Protein AF-A0A3S5D421-F1 (afdb_monomer_lite)

Organism: NCBI:txid2491866

InterPro domains:
  IPR006481 Bacteriophage lambda, GpS, holin [PF05106] (18-91)

Foldseek 3Di:
DPPPVCVVVCVCVVDDVLLVVLLVLLLVVQLVPPPDPDSVVSNVLSVQLSVQLVVCQVVQCVVVVHDSSPSSNVSSNVSSVVVVVVVVVVVPVVVVVVVCCVVVVPDDD

Secondary structure (DSSP, 8-state):
----TTHHHHHHHTS-HHHHHHHHHHHHHHHHH---SSHHHHHHHHHHHHHHHHHHHHHHHHHHT--HHHHHHHHHHHHHHHHHHHHHHHHTHHHHHHHHHHHH-----

Sequence (109 aa):
MQDDPNLWREIVGARAPEVWAGIMAGMIYVYVKSPHPTWTMRVFEAIISGLIAYATSDWAAERVGVPLPVAAALLAACGYLILDVVRSLIADRQILKDIIVKRLGGKNG

Radius of gyration: 18.39 Å; chains: 1; bounding box: 33×43×55 Å

pLDDT: mean 81.61, std 10.04, range [42.78, 91.5]

Structure (mmCIF, N/CA/C/O backbone):
data_AF-A0A3S5D421-F1
#
_entry.id   AF-A0A3S5D421-F1
#
loop_
_atom_site.group_PDB
_atom_site.id
_atom_site.type_symbol
_atom_site.label_atom_id
_atom_site.label_alt_id
_atom_site.label_comp_id
_atom_site.label_asym_id
_atom_site.label_entity_id
_atom_site.label_seq_id
_atom_site.pdbx_PDB_ins_code
_atom_site.Cartn_x
_atom_site.Cartn_y
_atom_site.Cartn_z
_atom_site.occupancy
_atom_site.B_iso_or_equiv
_atom_site.auth_seq_id
_atom_site.auth_comp_id
_atom_site.auth_asym_id
_atom_site.auth_atom_id
_atom_site.pdbx_PDB_model_num
ATOM 1 N N . MET A 1 1 ? 11.615 23.350 8.141 1.00 52.75 1 MET A N 1
ATOM 2 C CA . MET A 1 1 ? 11.956 22.399 7.066 1.00 52.75 1 MET A CA 1
ATOM 3 C C . MET A 1 1 ? 11.955 23.215 5.792 1.00 52.75 1 MET A C 1
ATOM 5 O O . MET A 1 1 ? 10.926 23.801 5.496 1.00 52.75 1 MET A O 1
ATOM 9 N N . GLN A 1 2 ? 13.119 23.419 5.172 1.00 53.81 2 GLN A N 1
ATOM 10 C CA . GLN A 1 2 ? 13.201 24.100 3.879 1.00 53.81 2 GLN A CA 1
ATOM 11 C C . GLN A 1 2 ? 12.563 23.180 2.837 1.00 53.81 2 GLN A C 1
ATOM 13 O O . GLN A 1 2 ? 12.933 22.010 2.760 1.00 53.81 2 GLN A O 1
ATOM 18 N N . ASP A 1 3 ? 11.582 23.694 2.099 1.00 62.69 3 ASP A N 1
ATOM 19 C CA . ASP A 1 3 ? 10.992 23.026 0.943 1.00 62.69 3 ASP A CA 1
ATOM 20 C C . ASP A 1 3 ? 12.056 22.942 -0.153 1.00 62.69 3 ASP A C 1
ATOM 22 O O . ASP A 1 3 ? 12.168 23.835 -0.990 1.00 62.69 3 ASP A O 1
ATOM 26 N N . ASP A 1 4 ? 12.894 21.908 -0.104 1.00 69.94 4 ASP A N 1
ATOM 27 C CA . ASP A 1 4 ? 13.881 21.641 -1.142 1.00 69.94 4 ASP A CA 1
ATOM 28 C C . ASP A 1 4 ? 13.119 21.211 -2.412 1.00 69.94 4 ASP A C 1
ATOM 30 O O . ASP A 1 4 ? 12.531 20.122 -2.445 1.00 69.94 4 ASP A O 1
ATOM 34 N N . PRO A 1 5 ? 13.072 22.036 -3.476 1.00 68.81 5 PRO A N 1
ATOM 35 C CA . PRO A 1 5 ? 12.222 21.788 -4.646 1.00 68.81 5 PRO A CA 1
ATOM 36 C C . PRO A 1 5 ? 12.639 20.541 -5.444 1.00 68.81 5 PRO A C 1
ATOM 38 O O . PRO A 1 5 ? 11.911 20.087 -6.331 1.00 68.81 5 PRO A O 1
ATOM 41 N N . ASN A 1 6 ? 13.799 19.967 -5.122 1.00 76.56 6 ASN A N 1
ATOM 42 C CA . ASN A 1 6 ? 14.323 18.751 -5.730 1.00 76.56 6 ASN A CA 1
ATOM 43 C C . ASN A 1 6 ? 13.845 17.471 -5.033 1.00 76.56 6 ASN A C 1
ATOM 45 O O . ASN A 1 6 ? 13.814 16.424 -5.675 1.00 76.56 6 ASN A O 1
ATOM 49 N N . LEU A 1 7 ? 13.378 17.548 -3.782 1.00 71.06 7 LEU A N 1
ATOM 50 C CA . LEU A 1 7 ? 12.975 16.381 -2.991 1.00 71.06 7 LEU A CA 1
ATOM 51 C C . LEU A 1 7 ? 11.804 15.627 -3.648 1.00 71.06 7 LEU A C 1
ATOM 53 O O . LEU A 1 7 ? 11.786 14.400 -3.712 1.00 71.06 7 LEU A O 1
ATOM 57 N N . TRP A 1 8 ? 10.865 16.361 -4.253 1.00 67.62 8 TRP A N 1
ATOM 58 C CA . TRP A 1 8 ? 9.774 15.767 -5.031 1.00 67.62 8 TRP A CA 1
ATOM 59 C C . TRP A 1 8 ? 10.251 15.056 -6.297 1.00 67.62 8 TRP A C 1
ATOM 61 O O . TRP A 1 8 ? 9.710 14.009 -6.648 1.00 67.62 8 TRP A O 1
ATOM 71 N N . ARG A 1 9 ? 11.269 15.587 -6.984 1.00 69.81 9 ARG A N 1
ATOM 72 C CA . ARG A 1 9 ? 11.830 14.929 -8.173 1.00 69.81 9 ARG A CA 1
ATOM 73 C C . ARG A 1 9 ? 12.613 13.682 -7.804 1.00 69.81 9 ARG A C 1
ATOM 75 O O . ARG A 1 9 ? 12.554 12.718 -8.554 1.00 69.81 9 ARG A O 1
ATOM 82 N N . GLU A 1 10 ? 13.301 13.689 -6.669 1.00 73.38 10 GLU A N 1
ATOM 83 C CA . GLU A 1 10 ? 14.010 12.513 -6.163 1.00 73.38 10 GLU A CA 1
ATOM 84 C C . GLU A 1 10 ? 13.037 11.389 -5.807 1.00 73.38 10 GLU A C 1
ATOM 86 O O . GLU A 1 10 ? 13.243 10.256 -6.230 1.00 73.38 10 GLU A O 1
ATOM 91 N N . ILE A 1 11 ? 11.930 11.697 -5.123 1.00 68.19 11 ILE A N 1
ATOM 92 C CA . ILE A 1 11 ? 10.904 10.696 -4.794 1.00 68.19 11 ILE A CA 1
ATOM 93 C C . ILE A 1 11 ? 10.231 10.163 -6.062 1.00 68.19 11 ILE A C 1
ATOM 95 O O . ILE A 1 11 ? 10.116 8.952 -6.238 1.00 68.19 11 ILE A O 1
ATOM 99 N N . VAL A 1 12 ? 9.788 11.046 -6.961 1.00 67.56 12 VAL A N 1
ATOM 100 C CA . VAL A 1 12 ? 9.094 10.628 -8.190 1.00 67.56 12 VAL A CA 1
ATOM 101 C C . VAL A 1 12 ? 10.044 9.880 -9.129 1.00 67.56 12 VAL A C 1
ATOM 103 O O . VAL A 1 12 ? 9.650 8.877 -9.719 1.00 67.56 12 VAL A O 1
ATOM 106 N N . GLY A 1 13 ? 11.299 10.319 -9.223 1.0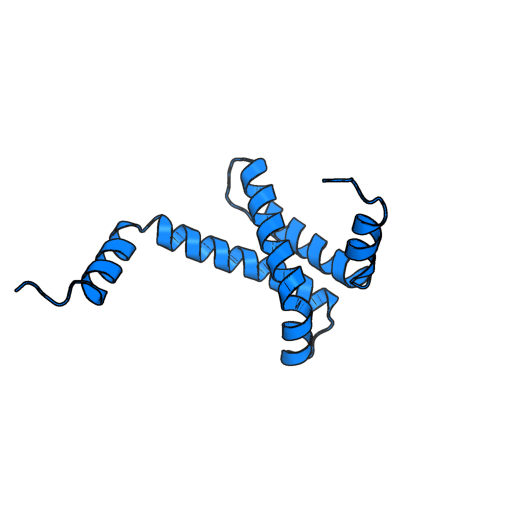0 72.00 13 GLY A N 1
ATOM 107 C CA . GLY A 1 13 ? 12.344 9.700 -10.037 1.00 72.00 13 GLY A CA 1
ATOM 108 C C . GLY A 1 13 ? 12.944 8.423 -9.445 1.00 72.00 13 GLY A C 1
ATOM 109 O O . GLY A 1 13 ? 13.674 7.731 -10.149 1.00 72.00 13 GLY A O 1
ATOM 110 N N . ALA A 1 14 ? 12.629 8.076 -8.192 1.00 73.62 14 ALA A N 1
ATOM 111 C CA . ALA A 1 14 ? 13.136 6.864 -7.548 1.00 73.62 14 ALA A CA 1
ATOM 112 C C . ALA A 1 14 ? 12.613 5.571 -8.192 1.00 73.62 14 ALA A C 1
ATOM 114 O O . ALA A 1 14 ? 13.234 4.519 -8.048 1.00 73.62 14 ALA A O 1
ATOM 115 N N . ARG A 1 15 ? 11.468 5.625 -8.888 1.00 76.88 15 ARG A N 1
ATOM 116 C CA . ARG A 1 15 ? 10.860 4.466 -9.553 1.00 76.88 15 ARG A CA 1
ATOM 117 C C . ARG A 1 15 ? 10.389 4.802 -10.960 1.00 76.88 15 ARG A C 1
ATOM 119 O O . ARG A 1 15 ? 10.027 5.937 -11.257 1.00 76.88 15 ARG A O 1
ATOM 126 N N . ALA A 1 16 ? 10.351 3.779 -11.812 1.00 84.81 16 ALA A N 1
ATOM 127 C CA . ALA A 1 16 ? 9.826 3.908 -13.163 1.00 84.81 16 ALA A CA 1
ATOM 128 C C . ALA A 1 16 ? 8.336 4.333 -13.144 1.00 84.81 16 ALA A C 1
ATOM 130 O O . ALA A 1 16 ? 7.590 3.896 -12.254 1.00 84.81 16 ALA A O 1
ATOM 131 N N . PRO A 1 17 ? 7.877 5.160 -14.104 1.00 86.56 17 PRO A N 1
ATOM 132 C CA . PRO A 1 17 ? 6.496 5.656 -14.160 1.00 86.56 17 PRO A CA 1
ATOM 133 C C . PRO A 1 17 ? 5.428 4.553 -14.117 1.00 86.56 17 PRO A C 1
ATOM 135 O O . PRO A 1 17 ? 4.355 4.731 -13.543 1.00 86.56 17 PRO A O 1
ATOM 138 N N . GLU A 1 18 ? 5.725 3.387 -14.682 1.00 86.19 18 GLU A N 1
ATOM 139 C CA . GLU A 1 18 ? 4.838 2.228 -14.723 1.00 86.19 18 GLU A CA 1
ATOM 140 C C . GLU A 1 18 ? 4.580 1.661 -13.323 1.00 86.19 18 GLU A C 1
ATOM 142 O O . GLU A 1 18 ? 3.476 1.207 -13.024 1.00 86.19 18 GLU A O 1
ATOM 147 N N . VAL A 1 19 ? 5.573 1.721 -12.432 1.00 86.75 19 VAL A N 1
ATOM 148 C CA . VAL A 1 19 ? 5.423 1.266 -11.043 1.00 86.75 19 VAL A CA 1
ATOM 149 C C . VAL A 1 19 ? 4.497 2.205 -10.284 1.00 86.75 19 VAL A C 1
ATOM 151 O O . VAL A 1 19 ? 3.609 1.743 -9.568 1.00 86.75 19 VAL A O 1
ATOM 154 N N . TRP A 1 20 ? 4.634 3.515 -10.504 1.00 87.56 20 TRP A N 1
ATOM 155 C CA . TRP A 1 20 ? 3.705 4.505 -9.965 1.00 87.56 20 TRP A CA 1
ATOM 156 C C . TRP A 1 20 ? 2.280 4.291 -10.476 1.00 87.56 20 TRP A C 1
ATOM 158 O O . TRP A 1 20 ? 1.342 4.353 -9.682 1.00 87.56 20 TRP A O 1
ATOM 168 N N . ALA A 1 21 ? 2.105 3.960 -11.758 1.00 89.06 21 ALA A N 1
ATOM 169 C CA . ALA A 1 21 ? 0.797 3.600 -12.302 1.00 89.06 21 ALA A CA 1
ATOM 170 C C . ALA A 1 21 ? 0.203 2.361 -11.606 1.00 89.06 21 ALA A C 1
ATOM 172 O O . ALA A 1 21 ? -0.979 2.360 -11.263 1.00 89.06 21 ALA A O 1
ATOM 173 N N . GLY A 1 22 ? 1.022 1.340 -11.327 1.00 87.75 22 GLY A N 1
ATOM 174 C CA . GLY A 1 22 ? 0.616 0.156 -10.565 1.00 87.75 22 GLY A CA 1
ATOM 175 C C . GLY A 1 22 ? 0.182 0.487 -9.134 1.00 87.75 22 GLY A C 1
ATOM 176 O O . GLY A 1 22 ? -0.895 0.074 -8.702 1.00 87.75 22 GLY A O 1
ATOM 177 N N . ILE A 1 23 ? 0.972 1.295 -8.419 1.00 89.44 23 ILE A N 1
ATOM 178 C CA . ILE A 1 23 ? 0.637 1.766 -7.065 1.00 89.44 23 ILE A CA 1
ATOM 179 C C . ILE A 1 23 ? -0.687 2.534 -7.089 1.00 89.44 23 ILE A C 1
ATOM 181 O O . ILE A 1 23 ? -1.590 2.218 -6.317 1.00 89.44 23 ILE A O 1
ATOM 185 N N . MET A 1 24 ? -0.840 3.492 -8.006 1.00 91.50 24 MET A N 1
ATOM 186 C CA . MET A 1 24 ? -2.060 4.291 -8.136 1.00 91.50 24 MET A CA 1
ATOM 187 C C . MET A 1 24 ? -3.282 3.430 -8.467 1.00 91.50 24 MET A C 1
ATOM 189 O O . MET A 1 24 ? -4.339 3.624 -7.870 1.00 91.50 24 MET A O 1
ATOM 193 N N . ALA A 1 25 ? -3.147 2.445 -9.360 1.00 90.31 25 ALA A N 1
ATOM 194 C CA . ALA A 1 25 ? -4.223 1.505 -9.671 1.00 90.31 25 ALA A CA 1
ATOM 195 C C . ALA A 1 25 ? -4.666 0.723 -8.423 1.00 90.31 25 ALA A C 1
ATOM 197 O O . ALA A 1 25 ? -5.863 0.618 -8.145 1.00 90.31 25 ALA A O 1
ATOM 198 N N . GLY A 1 26 ? -3.707 0.240 -7.629 1.00 88.12 26 GLY A N 1
ATOM 199 C CA . GLY A 1 26 ? -3.986 -0.422 -6.359 1.00 88.12 26 GLY A CA 1
ATOM 200 C C . GLY A 1 26 ? -4.636 0.509 -5.332 1.00 88.12 26 GLY A C 1
ATOM 201 O O . GLY A 1 26 ? -5.626 0.137 -4.709 1.00 88.12 26 GLY A O 1
ATOM 202 N N . MET A 1 27 ? -4.161 1.748 -5.200 1.00 91.44 27 MET A N 1
ATOM 203 C CA . MET A 1 27 ? -4.756 2.751 -4.307 1.00 91.44 27 MET A CA 1
ATOM 204 C C . MET A 1 27 ? -6.204 3.085 -4.685 1.00 91.44 27 MET A C 1
ATOM 206 O O . MET A 1 27 ? -7.062 3.168 -3.807 1.00 91.44 27 MET A O 1
ATOM 210 N N . ILE A 1 28 ? -6.497 3.242 -5.980 1.00 91.25 28 ILE A N 1
ATOM 211 C CA . ILE A 1 28 ? -7.860 3.473 -6.480 1.00 91.25 28 ILE A CA 1
ATOM 212 C C . ILE A 1 28 ? -8.752 2.277 -6.145 1.00 91.25 28 ILE A C 1
ATOM 214 O O . ILE A 1 28 ? -9.863 2.461 -5.648 1.00 91.25 28 ILE A O 1
ATOM 218 N N . TYR A 1 29 ? -8.261 1.054 -6.360 1.00 91.38 29 TYR A N 1
ATOM 219 C CA . TYR A 1 29 ? -8.987 -0.157 -5.986 1.00 91.38 29 TYR A CA 1
ATOM 220 C C . TYR A 1 29 ? -9.326 -0.173 -4.488 1.00 91.38 29 TYR A C 1
ATOM 222 O O . TYR A 1 29 ? -10.486 -0.372 -4.1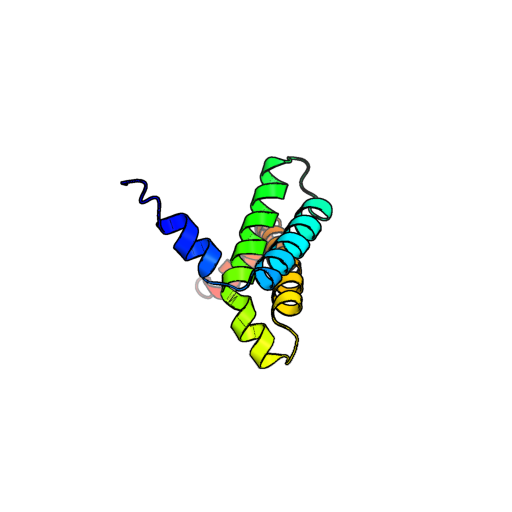24 1.00 91.38 29 TYR A O 1
ATOM 230 N N . VAL A 1 30 ? -8.344 0.103 -3.625 1.00 89.12 30 VAL A N 1
ATOM 231 C CA . VAL A 1 30 ? -8.535 0.171 -2.169 1.00 89.12 30 VAL A CA 1
ATOM 232 C C . VAL A 1 30 ? -9.556 1.240 -1.793 1.00 89.12 30 VAL A C 1
ATOM 234 O O . VAL A 1 30 ? -10.478 0.966 -1.029 1.00 89.12 30 VAL A O 1
ATOM 237 N N . TYR A 1 31 ? -9.452 2.435 -2.374 1.00 89.56 31 TYR A N 1
ATOM 238 C CA . TYR A 1 31 ? -10.391 3.524 -2.123 1.00 89.56 31 TYR A CA 1
ATOM 239 C C . TYR A 1 31 ? -11.836 3.125 -2.456 1.00 89.56 31 TYR A C 1
ATOM 241 O O . TYR A 1 31 ? -12.746 3.343 -1.653 1.00 89.56 31 TYR A O 1
ATOM 249 N N . VAL A 1 32 ? -12.049 2.497 -3.617 1.00 89.06 32 VAL A N 1
ATOM 250 C CA . VAL A 1 32 ? -13.372 2.037 -4.064 1.00 89.06 32 VAL A CA 1
ATOM 251 C C . VAL A 1 32 ? -13.894 0.906 -3.181 1.00 89.06 32 VAL A C 1
ATOM 253 O O . VAL A 1 32 ? -15.079 0.893 -2.843 1.00 89.06 32 VAL A O 1
ATOM 256 N N . LYS A 1 33 ? -13.025 -0.026 -2.781 1.00 88.75 33 LYS A N 1
ATOM 257 C CA . LYS A 1 33 ? -13.404 -1.204 -1.996 1.00 88.75 33 LYS A CA 1
ATOM 258 C C . LYS A 1 33 ? -13.621 -0.904 -0.512 1.00 88.75 33 LYS A C 1
ATOM 260 O O . LYS A 1 33 ? -14.394 -1.616 0.125 1.00 88.75 33 LYS A O 1
ATOM 265 N N . SER A 1 34 ? -12.975 0.136 0.013 1.00 86.50 34 SER A N 1
ATOM 266 C CA . SER A 1 34 ? -13.011 0.491 1.430 1.00 86.50 34 SER A CA 1
ATOM 267 C C . SER A 1 34 ? -14.451 0.670 1.937 1.00 86.50 34 SER A C 1
ATOM 269 O O . SER A 1 34 ? -15.203 1.453 1.341 1.00 86.50 34 SER A O 1
ATOM 271 N N . PRO A 1 35 ? -14.837 0.001 3.044 1.00 84.94 35 PRO A N 1
ATOM 272 C CA . PRO A 1 35 ? -16.172 0.069 3.633 1.00 84.94 35 PRO A CA 1
ATOM 273 C C . PRO A 1 35 ? -16.362 1.304 4.525 1.00 84.94 35 PRO A C 1
ATOM 275 O O . PRO A 1 35 ? -17.410 1.457 5.153 1.00 84.94 35 PRO A O 1
ATOM 278 N N . HIS A 1 36 ? -15.353 2.174 4.650 1.00 82.75 36 HIS A N 1
ATOM 279 C CA . HIS A 1 36 ? -15.462 3.365 5.484 1.00 82.75 36 HIS A CA 1
ATOM 280 C C . HIS A 1 36 ? -16.476 4.370 4.912 1.00 82.75 36 HIS A C 1
ATOM 282 O O . HIS A 1 36 ? -16.393 4.721 3.734 1.00 82.75 36 HIS A O 1
ATOM 288 N N . PRO A 1 37 ? -17.391 4.908 5.743 1.00 80.00 37 PRO A N 1
ATOM 289 C CA . PRO A 1 37 ? -18.358 5.910 5.294 1.00 80.00 37 PRO A CA 1
ATOM 290 C C . PRO A 1 37 ? -17.695 7.268 5.025 1.00 80.00 37 PRO A C 1
ATOM 292 O O . PRO A 1 37 ? -18.150 8.040 4.184 1.00 80.00 37 PRO A O 1
ATOM 295 N N . THR A 1 38 ? -16.602 7.571 5.728 1.00 90.62 38 THR A N 1
ATOM 296 C CA . THR A 1 38 ? -15.905 8.854 5.644 1.00 90.62 38 THR A CA 1
ATOM 297 C C . THR A 1 38 ? -14.864 8.835 4.534 1.00 90.62 38 THR A C 1
ATOM 299 O O . THR A 1 38 ? -13.918 8.049 4.583 1.00 90.62 38 THR A O 1
ATOM 302 N N . TRP A 1 39 ? -14.977 9.762 3.579 1.00 87.81 39 TRP A N 1
ATOM 303 C CA . TRP A 1 39 ? -14.041 9.885 2.453 1.00 87.81 39 TRP A CA 1
ATOM 304 C C . TRP A 1 39 ? -12.577 9.975 2.908 1.00 87.81 39 TRP A C 1
ATOM 306 O O . TRP A 1 39 ? -11.716 9.304 2.348 1.00 87.81 39 TRP A O 1
ATOM 316 N N . THR A 1 40 ? -12.308 10.729 3.976 1.00 87.75 40 THR A N 1
ATOM 317 C CA . THR A 1 40 ? -10.965 10.914 4.535 1.00 87.75 40 THR A CA 1
ATOM 318 C C . THR A 1 40 ? -10.349 9.594 4.995 1.00 87.75 40 THR A C 1
ATOM 320 O O . THR A 1 40 ? -9.183 9.338 4.716 1.00 87.75 40 THR A O 1
ATOM 323 N N . MET A 1 41 ? -1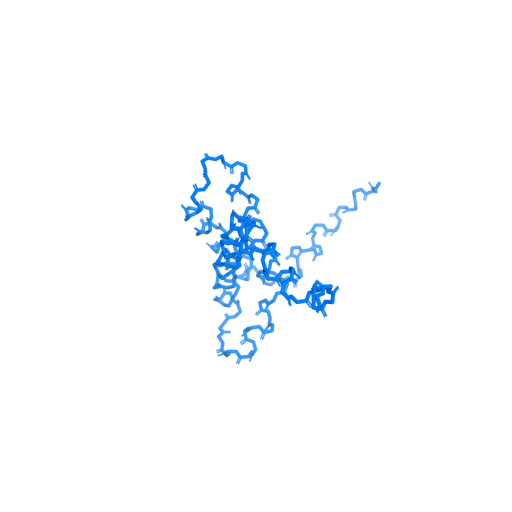1.126 8.719 5.643 1.00 85.25 41 MET A N 1
ATOM 324 C CA . MET A 1 41 ? -10.629 7.410 6.085 1.00 85.25 41 MET A CA 1
ATOM 325 C C . MET A 1 41 ? -10.314 6.495 4.898 1.00 85.25 41 MET A C 1
ATOM 327 O O . MET A 1 41 ? -9.283 5.832 4.908 1.00 85.25 41 MET A O 1
ATOM 331 N N . ARG A 1 42 ? -11.141 6.529 3.842 1.00 87.81 42 ARG A N 1
ATOM 332 C CA . ARG A 1 42 ? -10.888 5.778 2.598 1.00 87.81 42 ARG A CA 1
ATOM 333 C C . ARG A 1 42 ? -9.587 6.230 1.928 1.00 87.81 42 ARG A C 1
ATOM 335 O O . ARG A 1 42 ? -8.822 5.402 1.444 1.00 87.81 42 ARG A O 1
ATOM 342 N N . VAL A 1 43 ? -9.322 7.541 1.921 1.00 89.50 43 VAL A N 1
ATOM 343 C CA . VAL A 1 43 ? -8.064 8.104 1.401 1.00 89.50 43 VAL A CA 1
ATOM 344 C C . VAL A 1 43 ? -6.875 7.647 2.245 1.00 89.50 43 VAL A C 1
ATOM 346 O O . VAL A 1 43 ? -5.872 7.219 1.682 1.00 89.50 43 VAL A O 1
ATOM 349 N N . PHE A 1 44 ? -6.978 7.684 3.576 1.00 89.75 44 PHE A N 1
ATOM 350 C CA . PHE A 1 44 ? -5.897 7.217 4.447 1.00 89.75 44 PHE A CA 1
ATOM 351 C C . PHE A 1 44 ? -5.581 5.730 4.251 1.00 89.75 44 PHE A C 1
ATOM 353 O O . PHE A 1 44 ? -4.408 5.387 4.127 1.00 89.75 44 PHE A O 1
ATOM 360 N N . GLU A 1 45 ? -6.587 4.856 4.159 1.00 87.12 45 GLU A N 1
ATOM 361 C CA . GLU A 1 45 ? -6.364 3.432 3.862 1.00 87.12 45 GLU A CA 1
ATOM 362 C C . GLU A 1 45 ? -5.669 3.226 2.517 1.00 87.12 45 GLU A C 1
ATOM 364 O O . GLU A 1 45 ? -4.726 2.437 2.424 1.00 87.12 45 GLU A O 1
ATOM 369 N N . ALA A 1 46 ? -6.097 3.958 1.485 1.00 89.50 46 ALA A N 1
ATOM 370 C CA . ALA A 1 46 ? -5.468 3.905 0.174 1.00 89.50 46 ALA A CA 1
ATOM 371 C C . ALA A 1 46 ? -4.004 4.366 0.238 1.00 89.50 46 ALA A C 1
ATOM 373 O O . ALA A 1 46 ? -3.135 3.678 -0.288 1.00 89.50 46 ALA A O 1
ATOM 374 N N . ILE A 1 47 ? -3.705 5.474 0.926 1.00 90.81 47 ILE A N 1
ATOM 375 C CA . ILE A 1 47 ? -2.334 5.983 1.091 1.00 90.81 47 ILE A CA 1
ATOM 376 C C . ILE A 1 47 ? -1.459 4.969 1.828 1.00 90.81 47 ILE A C 1
ATOM 378 O O . ILE A 1 47 ? -0.379 4.643 1.346 1.00 90.81 47 ILE A O 1
ATOM 382 N N . ILE A 1 48 ? -1.916 4.436 2.963 1.00 89.94 48 ILE A N 1
ATOM 383 C CA . ILE A 1 48 ? -1.143 3.457 3.743 1.00 89.94 48 ILE A CA 1
ATOM 384 C C . ILE A 1 48 ? -0.880 2.202 2.903 1.00 89.94 48 ILE A C 1
ATOM 386 O O . ILE A 1 48 ? 0.246 1.710 2.858 1.00 89.94 48 ILE A O 1
ATOM 390 N N . SER A 1 49 ? -1.890 1.725 2.179 1.00 89.19 49 SER A N 1
ATOM 391 C CA . SER A 1 49 ? -1.759 0.575 1.283 1.00 89.19 49 SER A CA 1
ATOM 392 C C . SER A 1 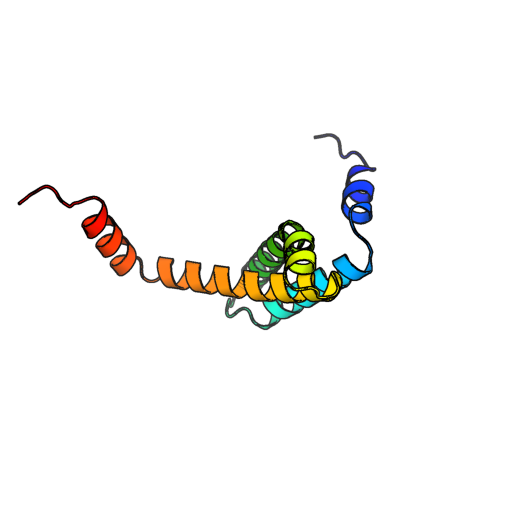49 ? -0.773 0.840 0.138 1.00 89.19 49 SER A C 1
ATOM 394 O O . SER A 1 49 ? 0.061 -0.008 -0.178 1.00 89.19 49 SER A O 1
ATOM 396 N N . GLY A 1 50 ? -0.813 2.040 -0.446 1.00 88.94 50 GLY A N 1
ATOM 397 C CA . GLY A 1 50 ? 0.137 2.482 -1.464 1.00 88.94 50 GLY A CA 1
ATOM 398 C C . GLY A 1 50 ? 1.570 2.589 -0.937 1.00 88.94 50 GLY A C 1
ATOM 399 O O . GLY A 1 50 ? 2.503 2.183 -1.625 1.00 88.94 50 GLY A O 1
ATOM 400 N N . LEU A 1 51 ? 1.758 3.050 0.304 1.00 90.12 51 LEU A N 1
ATOM 401 C CA . LEU A 1 51 ? 3.071 3.099 0.956 1.00 90.12 51 LEU A CA 1
ATOM 402 C C . LEU A 1 51 ? 3.640 1.699 1.206 1.00 90.12 51 LEU A C 1
ATOM 404 O O . LEU A 1 51 ? 4.830 1.476 0.982 1.00 90.12 51 LEU A O 1
ATOM 408 N N . ILE A 1 52 ? 2.801 0.739 1.606 1.00 89.06 52 ILE A N 1
ATOM 409 C CA . ILE A 1 52 ? 3.211 -0.666 1.745 1.00 89.06 52 ILE A CA 1
ATOM 410 C C . ILE A 1 52 ? 3.693 -1.206 0.393 1.00 89.06 52 ILE A C 1
ATOM 412 O O . ILE A 1 52 ? 4.766 -1.808 0.316 1.00 89.06 52 ILE A O 1
ATOM 416 N N . ALA A 1 53 ? 2.949 -0.945 -0.684 1.00 89.00 53 ALA A N 1
ATOM 417 C CA . ALA A 1 53 ? 3.345 -1.344 -2.032 1.00 89.00 53 ALA A CA 1
ATOM 418 C C . ALA A 1 53 ? 4.654 -0.682 -2.482 1.00 89.00 53 ALA A C 1
ATOM 420 O O . ALA A 1 53 ? 5.539 -1.355 -3.013 1.00 89.00 53 ALA A O 1
ATOM 421 N N . TYR A 1 54 ? 4.817 0.616 -2.225 1.00 88.69 54 TYR A N 1
ATOM 422 C CA . TYR A 1 54 ? 6.047 1.343 -2.533 1.00 88.69 54 TYR A CA 1
ATOM 423 C C . TYR A 1 54 ? 7.265 0.746 -1.813 1.00 88.69 54 TYR A C 1
ATOM 425 O O . TYR A 1 54 ? 8.330 0.616 -2.412 1.00 88.69 54 TYR A O 1
ATOM 433 N N . ALA A 1 55 ? 7.104 0.334 -0.552 1.00 87.94 55 ALA A N 1
ATOM 434 C CA . ALA A 1 55 ? 8.187 -0.220 0.255 1.00 87.94 55 ALA A CA 1
ATOM 435 C C . ALA A 1 55 ? 8.540 -1.681 -0.084 1.00 87.94 55 ALA A C 1
ATOM 437 O O . ALA A 1 55 ? 9.676 -2.093 0.131 1.00 87.94 55 ALA A O 1
ATOM 438 N N . THR A 1 56 ? 7.586 -2.476 -0.583 1.00 88.06 56 THR A N 1
ATOM 439 C CA . THR A 1 56 ? 7.743 -3.945 -0.689 1.00 88.06 56 THR A CA 1
ATOM 440 C C . THR A 1 56 ? 7.674 -4.504 -2.114 1.00 88.06 56 THR A C 1
ATOM 442 O O . THR A 1 56 ? 7.944 -5.690 -2.315 1.00 88.06 56 THR A O 1
ATOM 445 N N . SER A 1 57 ? 7.351 -3.672 -3.112 1.00 85.62 57 SER A N 1
ATOM 446 C CA . SER A 1 57 ? 7.128 -4.107 -4.502 1.00 85.62 57 SER A CA 1
ATOM 447 C C . SER A 1 57 ? 8.326 -4.758 -5.182 1.00 85.62 57 SER A C 1
ATOM 449 O O . SER A 1 57 ? 8.120 -5.762 -5.860 1.00 85.62 57 SER A O 1
ATOM 451 N N . ASP A 1 58 ? 9.549 -4.261 -4.978 1.00 86.69 58 ASP A N 1
ATOM 452 C CA . ASP A 1 58 ? 10.749 -4.855 -5.600 1.00 86.69 58 ASP A CA 1
ATOM 453 C C . ASP A 1 58 ? 10.991 -6.269 -5.089 1.00 86.69 58 ASP A C 1
ATOM 455 O O . ASP A 1 58 ? 11.091 -7.216 -5.866 1.00 86.69 58 ASP A O 1
ATOM 459 N N . TRP A 1 59 ? 10.982 -6.420 -3.763 1.00 89.38 59 TRP A N 1
ATOM 460 C CA . TRP A 1 59 ? 11.178 -7.709 -3.113 1.00 89.38 59 TRP A CA 1
ATOM 461 C C . TRP A 1 59 ? 10.132 -8.734 -3.566 1.00 89.38 59 TRP A C 1
ATOM 463 O O . TRP A 1 59 ? 10.463 -9.882 -3.866 1.00 89.38 59 TRP A O 1
ATOM 473 N N . ALA A 1 60 ? 8.863 -8.327 -3.653 1.00 85.69 60 ALA A N 1
ATOM 474 C CA . ALA A 1 60 ? 7.800 -9.221 -4.097 1.00 85.69 60 ALA A CA 1
ATOM 475 C C . ALA A 1 60 ? 7.914 -9.576 -5.586 1.00 85.69 60 ALA A C 1
ATOM 477 O O . ALA A 1 60 ? 7.699 -10.734 -5.949 1.00 85.69 60 ALA A O 1
ATOM 478 N N . ALA A 1 61 ? 8.269 -8.614 -6.442 1.00 88.50 61 ALA A N 1
ATOM 479 C CA . ALA A 1 61 ? 8.463 -8.853 -7.869 1.00 88.50 61 ALA A CA 1
ATOM 480 C C . ALA A 1 61 ? 9.596 -9.857 -8.119 1.00 88.50 61 ALA A C 1
ATOM 482 O O . ALA A 1 61 ? 9.405 -10.821 -8.861 1.00 88.50 61 ALA A O 1
ATOM 483 N N . GLU A 1 62 ? 10.729 -9.695 -7.430 1.00 89.00 62 GLU A N 1
ATOM 484 C CA . GLU A 1 62 ? 11.871 -10.611 -7.511 1.00 89.00 62 GLU A CA 1
ATOM 485 C C . GLU A 1 62 ? 11.526 -12.021 -7.023 1.00 89.00 62 GLU A C 1
ATOM 487 O O . GLU A 1 62 ? 11.943 -13.013 -7.622 1.00 89.00 62 GLU A O 1
ATOM 492 N N . ARG A 1 63 ? 10.751 -12.135 -5.937 1.00 89.69 63 ARG A N 1
ATOM 493 C CA . ARG A 1 63 ? 10.444 -13.434 -5.326 1.00 89.69 63 ARG A CA 1
ATOM 494 C C . ARG A 1 63 ? 9.398 -14.233 -6.095 1.00 89.69 63 ARG A C 1
ATOM 496 O O . ARG A 1 63 ? 9.465 -15.459 -6.108 1.00 89.69 63 ARG A O 1
ATOM 503 N N . VAL A 1 64 ? 8.423 -13.548 -6.686 1.00 89.06 64 VAL A N 1
ATOM 504 C CA . VAL A 1 64 ? 7.280 -14.169 -7.374 1.00 89.06 64 VAL A CA 1
ATOM 505 C C . VAL A 1 64 ? 7.515 -14.260 -8.888 1.00 89.06 64 VAL A C 1
ATOM 507 O O . VAL A 1 64 ? 6.844 -15.033 -9.565 1.00 89.06 64 VAL A O 1
ATOM 510 N N . GLY A 1 65 ? 8.490 -13.522 -9.428 1.00 88.31 65 GLY A N 1
ATOM 511 C CA . GLY A 1 65 ? 8.817 -13.528 -10.856 1.00 88.31 65 GLY A CA 1
ATOM 512 C C . GLY A 1 65 ? 7.777 -12.809 -11.717 1.00 88.31 65 GLY A C 1
ATOM 513 O O . GLY A 1 65 ? 7.586 -13.158 -12.880 1.00 88.31 65 GLY A O 1
ATOM 514 N N . VAL A 1 66 ? 7.072 -11.828 -11.147 1.00 89.88 66 VAL A N 1
ATOM 515 C CA . VAL A 1 66 ? 6.048 -11.036 -11.846 1.00 89.88 66 VAL A CA 1
ATOM 516 C C . VAL A 1 66 ? 6.571 -9.643 -12.202 1.00 89.88 66 VAL A C 1
ATOM 518 O O . VAL A 1 66 ? 7.456 -9.128 -11.518 1.00 89.88 66 VAL A O 1
ATOM 521 N N . PRO A 1 67 ? 6.008 -8.987 -13.234 1.00 89.62 67 PRO A N 1
ATOM 522 C CA . PRO A 1 67 ? 6.378 -7.618 -13.570 1.00 89.62 67 PRO A CA 1
ATOM 523 C C . PRO A 1 67 ? 6.164 -6.659 -12.390 1.00 89.62 67 PRO A C 1
ATOM 525 O O . PRO A 1 67 ? 5.122 -6.690 -11.732 1.00 89.62 67 PRO A O 1
ATOM 528 N N . LEU A 1 68 ? 7.125 -5.762 -12.162 1.00 86.81 68 LEU A N 1
ATOM 529 C CA . LEU A 1 68 ? 7.138 -4.841 -11.021 1.00 86.81 68 LEU A CA 1
ATOM 530 C C . LEU A 1 68 ? 5.862 -3.976 -10.874 1.00 86.81 68 LEU A C 1
ATOM 532 O O . LEU A 1 68 ? 5.350 -3.872 -9.757 1.00 86.81 68 LEU A O 1
ATOM 536 N N . PRO A 1 69 ? 5.267 -3.423 -11.953 1.00 86.44 69 PRO A N 1
ATOM 537 C CA . PRO A 1 69 ? 3.995 -2.699 -11.860 1.00 86.44 69 PRO A CA 1
ATOM 538 C C . PRO A 1 69 ? 2.838 -3.567 -11.349 1.00 86.44 69 PRO A C 1
ATOM 540 O O . PRO A 1 69 ? 1.991 -3.102 -10.586 1.00 86.44 69 PRO A O 1
ATOM 543 N N . VAL A 1 70 ? 2.819 -4.843 -11.746 1.00 86.00 70 VAL A N 1
ATOM 544 C CA . VAL A 1 70 ? 1.796 -5.812 -11.335 1.00 86.00 70 VAL A CA 1
ATOM 545 C C . VAL A 1 70 ? 1.986 -6.175 -9.865 1.00 86.00 70 VAL A C 1
ATOM 547 O O . VAL A 1 70 ? 1.018 -6.165 -9.108 1.00 86.00 70 VAL A O 1
ATOM 550 N N . ALA A 1 71 ? 3.230 -6.416 -9.435 1.00 89.00 71 ALA A N 1
ATOM 551 C CA . ALA A 1 71 ? 3.553 -6.649 -8.028 1.00 89.00 71 ALA A CA 1
ATOM 552 C C . ALA A 1 71 ? 3.110 -5.477 -7.144 1.00 89.00 71 ALA A C 1
ATOM 554 O O . ALA A 1 71 ? 2.485 -5.691 -6.108 1.00 89.00 71 ALA A O 1
ATOM 555 N N . ALA A 1 72 ? 3.381 -4.241 -7.571 1.00 86.50 72 ALA A N 1
ATOM 556 C CA . ALA A 1 72 ? 3.000 -3.043 -6.835 1.00 86.50 72 ALA A CA 1
ATOM 557 C C . ALA A 1 72 ? 1.474 -2.880 -6.720 1.00 86.50 72 ALA A C 1
ATOM 559 O O . ALA A 1 72 ? 0.968 -2.618 -5.627 1.00 86.50 72 ALA A O 1
ATOM 560 N N . ALA A 1 73 ? 0.727 -3.099 -7.807 1.00 85.31 73 ALA A N 1
ATOM 561 C CA . ALA A 1 73 ? -0.735 -3.048 -7.781 1.00 85.31 73 ALA A CA 1
ATOM 562 C C . ALA A 1 73 ? -1.336 -4.108 -6.842 1.00 85.31 73 ALA A C 1
ATOM 564 O O . ALA A 1 73 ? -2.210 -3.804 -6.025 1.00 85.31 73 ALA A O 1
ATOM 565 N N . LEU A 1 74 ? -0.834 -5.344 -6.922 1.00 88.06 74 LEU A N 1
ATOM 566 C CA . LEU A 1 74 ? -1.281 -6.447 -6.073 1.00 88.06 74 LEU A CA 1
ATOM 567 C C . LEU A 1 74 ? -0.939 -6.204 -4.603 1.00 88.06 74 LEU A C 1
ATOM 569 O O . LEU A 1 74 ? -1.782 -6.423 -3.740 1.00 88.06 74 LEU A O 1
ATOM 573 N N . LEU A 1 75 ? 0.262 -5.709 -4.303 1.00 89.56 75 LEU A N 1
ATOM 574 C CA . LEU A 1 75 ? 0.663 -5.404 -2.932 1.00 89.56 75 LEU A CA 1
ATOM 575 C C . LEU A 1 75 ? -0.145 -4.270 -2.318 1.00 89.56 75 LEU A C 1
ATOM 577 O O . LEU A 1 75 ? -0.463 -4.347 -1.137 1.00 89.56 75 LEU A O 1
ATOM 581 N N . ALA A 1 76 ? -0.520 -3.255 -3.094 1.00 86.62 76 ALA A N 1
ATOM 582 C CA . ALA A 1 76 ? -1.419 -2.216 -2.606 1.00 86.62 76 ALA A CA 1
ATOM 583 C C . ALA A 1 76 ? -2.791 -2.816 -2.248 1.00 86.62 76 ALA A C 1
ATOM 585 O O . ALA A 1 76 ? -3.322 -2.549 -1.173 1.00 86.62 76 ALA A O 1
ATOM 586 N N . ALA A 1 77 ? -3.335 -3.708 -3.080 1.00 84.81 77 ALA A N 1
ATOM 587 C CA . ALA A 1 77 ? -4.571 -4.420 -2.750 1.00 84.81 77 ALA A CA 1
ATOM 588 C C . ALA A 1 77 ? -4.420 -5.351 -1.526 1.00 84.81 77 ALA A C 1
ATOM 590 O O . ALA A 1 77 ? -5.320 -5.429 -0.691 1.00 84.81 77 ALA A O 1
ATOM 591 N N . CYS A 1 78 ? -3.277 -6.025 -1.376 1.00 86.19 78 CYS A N 1
ATOM 592 C CA . CYS A 1 78 ? -2.973 -6.847 -0.203 1.00 86.19 78 CYS A CA 1
ATOM 593 C C . CYS A 1 78 ? -2.781 -6.009 1.068 1.00 86.19 78 CYS A C 1
ATOM 595 O O . CYS A 1 78 ? -3.198 -6.436 2.141 1.00 86.19 78 CYS A O 1
ATOM 597 N N . GLY A 1 79 ? -2.201 -4.812 0.964 1.00 82.88 79 GLY A N 1
ATOM 598 C CA . GLY A 1 79 ? -2.059 -3.872 2.076 1.00 82.88 79 GLY A CA 1
ATOM 599 C C . GLY A 1 79 ? -3.411 -3.539 2.703 1.00 82.88 79 GLY A C 1
ATOM 600 O O . GLY A 1 79 ? -3.544 -3.563 3.924 1.00 82.88 79 GLY A O 1
ATOM 601 N N . TYR A 1 80 ? -4.442 -3.368 1.875 1.00 81.81 80 TYR A N 1
ATOM 602 C CA . TYR A 1 80 ? -5.812 -3.208 2.353 1.00 81.81 80 TYR A CA 1
ATOM 603 C C . TYR A 1 80 ? -6.323 -4.426 3.131 1.00 81.81 80 TYR A C 1
ATOM 605 O O . TYR A 1 80 ? -6.908 -4.253 4.195 1.00 81.81 80 TYR A O 1
ATOM 613 N N . LEU A 1 81 ? -6.061 -5.655 2.670 1.00 83.06 81 LEU A N 1
ATOM 614 C CA . LEU A 1 81 ? -6.457 -6.863 3.409 1.00 83.06 81 LEU A CA 1
ATOM 615 C C . LEU A 1 81 ? -5.786 -6.935 4.785 1.00 83.06 81 LEU A C 1
ATOM 617 O O . LEU A 1 81 ? -6.420 -7.324 5.761 1.00 83.06 81 LEU A O 1
ATOM 621 N N . ILE A 1 82 ? -4.517 -6.533 4.881 1.00 83.38 82 ILE A N 1
ATOM 622 C CA . ILE A 1 82 ? -3.804 -6.472 6.162 1.00 83.38 82 ILE A CA 1
ATOM 623 C C . ILE A 1 82 ? -4.471 -5.453 7.090 1.00 83.38 82 ILE A C 1
ATOM 625 O O . ILE A 1 82 ? -4.706 -5.758 8.259 1.00 83.38 82 ILE A O 1
ATOM 629 N N . LEU A 1 83 ? -4.804 -4.264 6.580 1.00 84.38 83 LEU A N 1
ATOM 630 C CA . LEU A 1 83 ? -5.497 -3.234 7.357 1.00 84.38 83 LEU A CA 1
ATOM 631 C C . LEU A 1 83 ? -6.877 -3.704 7.826 1.00 84.38 83 LEU A C 1
ATOM 633 O O . LEU A 1 83 ? -7.233 -3.469 8.980 1.00 84.38 83 LEU A O 1
ATOM 637 N N . ASP A 1 84 ? -7.612 -4.419 6.978 1.00 84.38 84 ASP A N 1
ATOM 638 C CA . ASP A 1 84 ? -8.920 -4.980 7.313 1.00 84.38 84 ASP A CA 1
ATOM 639 C C . ASP A 1 84 ? -8.811 -6.040 8.424 1.00 84.38 84 ASP A C 1
ATOM 641 O O . ASP A 1 84 ? -9.535 -5.991 9.420 1.00 84.38 84 ASP A O 1
ATOM 645 N N . VAL A 1 85 ? -7.819 -6.935 8.339 1.00 83.31 85 VAL A N 1
ATOM 646 C CA . VAL A 1 85 ? -7.529 -7.921 9.395 1.00 83.31 85 VAL A CA 1
ATOM 647 C C . VAL A 1 85 ? -7.148 -7.233 10.707 1.00 83.31 85 VAL A C 1
ATOM 649 O O . VAL A 1 85 ? -7.682 -7.577 11.762 1.00 83.31 85 VAL A O 1
ATOM 652 N N . VAL A 1 86 ? -6.258 -6.237 10.666 1.00 83.94 86 VAL A N 1
ATOM 653 C CA . VAL A 1 86 ? -5.861 -5.467 11.857 1.00 83.94 86 VAL A CA 1
ATOM 654 C C . VAL A 1 86 ? -7.071 -4.769 12.473 1.00 83.94 86 VAL A C 1
ATOM 656 O O . VAL A 1 86 ? -7.257 -4.811 13.689 1.00 83.94 86 VAL A O 1
ATOM 659 N N . ARG A 1 87 ? -7.933 -4.170 11.651 1.00 82.19 87 ARG A N 1
ATOM 660 C CA . ARG A 1 87 ? -9.166 -3.532 12.108 1.00 82.19 87 ARG A CA 1
ATOM 661 C C . ARG A 1 87 ? -10.112 -4.536 12.759 1.00 82.19 87 ARG A C 1
ATOM 663 O O . ARG A 1 87 ? -10.637 -4.233 13.830 1.00 82.19 87 ARG A O 1
ATOM 670 N N . SER A 1 88 ? -10.311 -5.706 12.152 1.00 82.12 88 SER A N 1
ATOM 671 C CA . SER A 1 88 ? -11.129 -6.780 12.725 1.00 82.12 88 SER A CA 1
ATOM 672 C C . SER A 1 88 ? -10.599 -7.197 14.098 1.00 82.12 88 SER A C 1
ATOM 674 O O . SER A 1 88 ? -11.364 -7.279 15.053 1.00 82.12 88 SE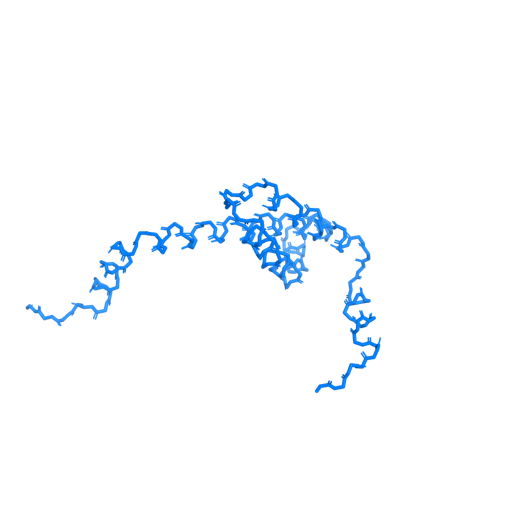R A O 1
ATOM 676 N N . LEU A 1 89 ? -9.279 -7.358 14.238 1.00 81.38 89 LEU A N 1
ATOM 677 C CA . LEU A 1 89 ? -8.641 -7.695 15.515 1.00 81.38 89 LEU A CA 1
ATOM 678 C C . LEU A 1 89 ? -8.816 -6.599 16.579 1.00 81.38 89 LEU A C 1
ATOM 680 O O . LEU A 1 89 ? -9.014 -6.906 17.754 1.00 81.38 89 LEU A O 1
ATOM 684 N N . ILE A 1 90 ? -8.746 -5.322 16.191 1.00 81.81 90 ILE A N 1
ATOM 685 C CA . ILE A 1 90 ? -8.952 -4.189 17.109 1.00 81.81 90 ILE A CA 1
ATOM 686 C C . ILE A 1 90 ? -10.425 -4.076 17.524 1.00 81.81 90 ILE A C 1
ATOM 688 O O . ILE A 1 90 ? -10.715 -3.780 18.688 1.00 81.81 90 ILE A O 1
ATOM 692 N N . ALA A 1 91 ? -11.359 -4.304 16.597 1.00 78.31 91 ALA A N 1
ATOM 693 C CA . ALA A 1 91 ? -12.787 -4.352 16.901 1.00 78.31 91 ALA A CA 1
ATOM 694 C C . ALA A 1 91 ? -13.076 -5.450 17.936 1.00 78.31 91 ALA A C 1
ATOM 696 O O . ALA A 1 91 ? -13.749 -5.192 18.940 1.00 78.31 91 ALA A O 1
ATOM 697 N N . ASP A 1 92 ? -12.420 -6.601 17.781 1.00 80.50 92 ASP A N 1
ATOM 698 C CA . ASP A 1 92 ? -12.417 -7.718 18.723 1.00 80.50 92 ASP A CA 1
ATOM 699 C C . ASP A 1 92 ? -11.446 -7.512 19.900 1.00 80.50 92 ASP A C 1
ATOM 701 O O . ASP A 1 92 ? -10.756 -8.424 20.362 1.00 80.50 92 ASP A O 1
ATOM 705 N N . ARG A 1 93 ? -11.433 -6.301 20.472 1.00 73.31 93 ARG A N 1
ATOM 706 C CA . ARG A 1 93 ? -10.621 -5.935 21.649 1.00 73.31 93 ARG A CA 1
ATOM 707 C C . ARG A 1 93 ? -10.749 -6.910 22.825 1.00 73.31 93 ARG A C 1
ATOM 709 O O . ARG A 1 93 ? -9.833 -6.998 23.637 1.00 73.31 93 ARG A O 1
ATOM 716 N N . GLN A 1 94 ? -11.885 -7.598 22.954 1.00 70.88 94 GLN A N 1
ATOM 717 C CA . GLN A 1 94 ? -12.102 -8.616 23.986 1.00 70.88 94 GLN A CA 1
ATOM 718 C C . GLN A 1 94 ? -11.241 -9.858 23.721 1.00 70.88 94 GLN A C 1
ATOM 720 O O . GLN A 1 94 ? -10.517 -10.287 24.611 1.00 70.88 94 GLN A O 1
ATOM 725 N N . ILE A 1 95 ? -11.204 -10.339 22.477 1.00 69.44 95 ILE A N 1
ATOM 726 C CA . ILE A 1 95 ? -10.344 -11.449 22.050 1.00 69.44 95 ILE A CA 1
ATOM 727 C C . ILE A 1 95 ? -8.867 -11.070 22.208 1.00 69.44 95 ILE A C 1
ATOM 729 O O . ILE A 1 95 ? -8.068 -11.868 22.696 1.00 69.44 95 ILE A O 1
ATOM 733 N N . LEU A 1 96 ? -8.498 -9.831 21.865 1.00 71.94 96 LEU A N 1
ATOM 734 C CA . LEU A 1 96 ? -7.127 -9.348 22.038 1.00 71.94 96 LEU A CA 1
ATOM 735 C C . LEU A 1 96 ? -6.708 -9.345 23.518 1.00 71.94 96 LEU A C 1
ATOM 737 O O . LEU A 1 96 ? -5.613 -9.800 23.847 1.00 71.94 96 LEU A O 1
ATOM 741 N N . LYS A 1 97 ? -7.590 -8.881 24.417 1.00 75.38 97 LYS A N 1
ATOM 742 C CA . LYS A 1 97 ? -7.365 -8.938 25.870 1.00 75.38 97 LYS A CA 1
ATOM 743 C C . LYS A 1 97 ? -7.226 -10.374 26.357 1.00 75.38 97 LYS A C 1
ATOM 745 O O . LYS A 1 97 ? -6.302 -10.638 27.114 1.00 75.38 97 LYS A O 1
ATOM 750 N N . ASP A 1 98 ? -8.060 -11.294 25.888 1.00 77.56 98 ASP A N 1
ATOM 751 C CA . ASP A 1 98 ? -7.993 -12.701 26.289 1.00 77.56 98 ASP A CA 1
ATOM 752 C C . ASP A 1 98 ? -6.703 -13.381 25.810 1.00 77.56 98 ASP A C 1
ATOM 754 O O . ASP A 1 98 ? -6.102 -14.156 26.553 1.00 77.56 98 ASP A O 1
ATOM 758 N N . ILE A 1 99 ? -6.226 -13.070 24.601 1.00 77.19 99 ILE A N 1
ATOM 759 C CA . ILE A 1 99 ? -4.940 -13.564 24.080 1.00 77.19 99 ILE A CA 1
ATOM 760 C C . ILE A 1 99 ? -3.772 -12.977 24.877 1.00 77.19 99 ILE A C 1
ATOM 762 O O . ILE A 1 99 ? -2.851 -13.709 25.242 1.00 77.19 99 ILE A O 1
ATOM 766 N N . ILE A 1 100 ? -3.808 -11.673 25.161 1.00 79.38 100 ILE A N 1
ATOM 767 C CA . ILE A 1 100 ? -2.787 -10.986 25.956 1.00 79.38 100 ILE A CA 1
ATOM 768 C C . ILE A 1 100 ? -2.768 -11.553 27.378 1.00 79.38 100 ILE A C 1
ATOM 770 O O . ILE A 1 100 ? -1.705 -11.939 27.843 1.00 79.38 100 ILE A O 1
ATOM 774 N N . VAL A 1 101 ? -3.913 -11.703 28.043 1.00 78.88 101 VAL A N 1
ATOM 775 C CA . VAL A 1 101 ? -4.007 -12.299 29.385 1.00 78.88 101 VAL A CA 1
ATOM 776 C C . VAL A 1 101 ? -3.550 -13.760 29.373 1.00 78.88 101 VAL A C 1
ATOM 778 O O . VAL A 1 101 ? -2.804 -14.159 30.258 1.00 78.88 101 VAL A O 1
ATOM 781 N N . LYS A 1 102 ? -3.888 -14.555 28.351 1.00 78.31 102 LYS A N 1
ATOM 782 C CA . LYS A 1 102 ? -3.397 -15.941 28.235 1.00 78.31 102 LYS A CA 1
ATOM 783 C C . LYS A 1 102 ? -1.892 -16.040 27.966 1.00 78.31 102 LYS A C 1
ATOM 785 O O . LYS A 1 102 ? -1.273 -16.991 28.431 1.00 78.31 102 LYS A O 1
ATOM 790 N N . ARG A 1 103 ? -1.291 -15.101 27.223 1.00 76.12 103 ARG A N 1
ATOM 791 C CA . ARG A 1 103 ? 0.153 -15.115 26.907 1.00 76.12 103 ARG A CA 1
ATOM 792 C C . ARG A 1 103 ? 1.033 -14.403 27.936 1.00 76.12 103 ARG A C 1
ATOM 794 O O . ARG A 1 103 ? 2.176 -14.807 28.106 1.00 76.12 103 ARG A O 1
ATOM 801 N N . LEU A 1 104 ? 0.536 -13.356 28.592 1.00 72.94 104 LEU A N 1
ATOM 802 C CA . LEU A 1 104 ? 1.279 -12.543 29.566 1.00 72.94 104 LEU A CA 1
ATOM 803 C C . LEU A 1 104 ? 0.878 -12.836 31.019 1.00 72.94 104 LEU A C 1
ATOM 805 O O . LEU A 1 104 ? 1.657 -12.571 31.927 1.00 72.94 104 LEU A O 1
ATOM 809 N N . GLY A 1 105 ? -0.310 -13.395 31.251 1.00 58.91 105 GLY A N 1
ATOM 810 C CA . GLY A 1 105 ? -0.897 -13.626 32.575 1.00 58.91 105 GLY A CA 1
ATOM 811 C C . GLY A 1 105 ? -0.862 -15.078 33.050 1.00 58.91 105 GLY A C 1
ATOM 812 O O . GLY A 1 105 ? -1.648 -15.452 33.915 1.00 58.91 105 GLY A O 1
ATOM 813 N N . GLY A 1 106 ? 0.058 -15.899 32.540 1.00 60.31 106 GLY A N 1
ATOM 814 C CA . GLY A 1 106 ? 0.350 -17.228 33.087 1.00 60.31 106 GLY A CA 1
ATOM 815 C C . GLY A 1 106 ? 1.100 -17.179 34.425 1.00 60.31 106 GLY A C 1
ATOM 816 O O . GLY A 1 106 ? 2.119 -17.846 34.563 1.00 60.31 106 GLY A O 1
ATOM 817 N N . LYS A 1 107 ? 0.663 -16.351 35.381 1.00 57.88 107 LYS A N 1
ATOM 818 C CA . LYS A 1 107 ? 1.083 -16.406 36.788 1.00 57.88 107 LYS A CA 1
ATOM 819 C C . LYS A 1 107 ? 0.145 -15.541 37.630 1.00 57.88 107 LYS A C 1
ATOM 821 O O . LYS A 1 107 ? 0.354 -14.340 37.738 1.00 57.88 107 LYS A O 1
ATOM 826 N N . ASN A 1 108 ? -0.919 -16.152 38.141 1.00 49.62 108 ASN A N 1
ATOM 827 C CA . ASN A 1 108 ? -1.521 -15.884 39.452 1.00 49.62 108 ASN A CA 1
ATOM 828 C C . ASN A 1 108 ? -2.728 -16.815 39.605 1.00 49.62 108 ASN A C 1
ATOM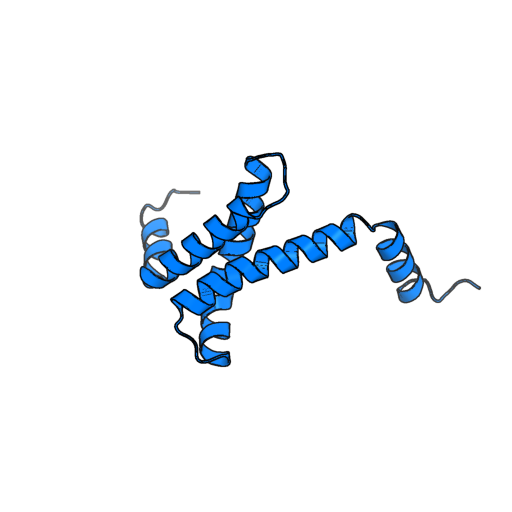 830 O O . ASN A 1 108 ? -3.841 -16.504 39.184 1.00 49.62 108 ASN A O 1
ATOM 834 N N . GLY A 1 109 ? -2.431 -17.981 40.166 1.00 42.78 109 GLY A N 1
ATOM 835 C CA . GLY A 1 109 ? -3.315 -19.096 40.473 1.00 42.78 109 GLY A CA 1
ATOM 836 C C . GLY A 1 109 ? -2.438 -20.216 40.988 1.00 42.78 109 GLY A C 1
ATOM 837 O O . GLY A 1 109 ? -1.897 -20.937 40.124 1.00 42.78 109 GLY A O 1
#